Protein AF-A0A7S0A919-F1 (afdb_monomer_lite)

InterPro domains:
  IPR050154 UbiB protein kinase [PTHR10566] (18-83)

Foldseek 3Di:
DPPPVVVVVVVVVVVVVVVLVVQLVQLVVLVVVDDVSLVVLVVVLVPCVVPPVSNSVNSVCSPPPDDDDDVVVVLVVCCVVVVNPRNVVVVPPPVVVVPPPPD

Secondary structure (DSSP, 8-state):
--SSHHHHHHHHHHHHHHHHHHHHHHHHHHHHT-HHHHHHHHHHHT-TTTS-HHHHHHHTHHHH-PPPPPHHHHHHHHHHHHTTHHHHHHHHHHHHHTTSS--

pLDDT: mean 81.04, std 16.7, range [38.09, 97.44]

Sequence (103 aa):
ASAESTSEEDSASAWASWRAGLAPRVADALFELGPSYIKFGQALAARPDLVSAEIAAELVRLQDALPPFDSEVAQQILESELGGRGAAAARGGVRAAARRGAE

Radius of gyration: 22.77 Å; chains: 1; bounding box: 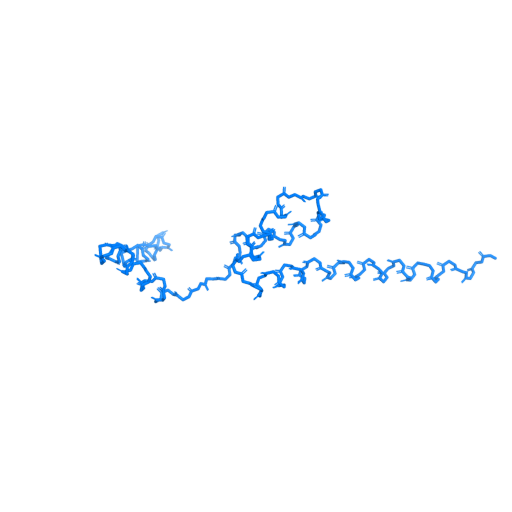33×40×76 Å

Structure (mmCIF, N/CA/C/O backbone):
data_AF-A0A7S0A919-F1
#
_entry.id   AF-A0A7S0A919-F1
#
loop_
_atom_site.group_PDB
_atom_site.id
_atom_site.type_symbol
_atom_site.label_atom_id
_atom_site.label_alt_id
_atom_site.label_comp_id
_atom_site.label_asym_id
_atom_site.label_entity_id
_atom_site.label_seq_id
_atom_site.pdbx_PDB_ins_code
_atom_site.Cartn_x
_atom_site.Cartn_y
_atom_site.Cartn_z
_atom_site.occupancy
_atom_site.B_iso_or_equiv
_atom_site.auth_seq_id
_atom_site.auth_comp_id
_atom_site.auth_asym_id
_atom_site.auth_atom_id
_atom_site.pdbx_PDB_model_num
ATOM 1 N N . ALA A 1 1 ? 15.661 1.966 -48.213 1.00 49.75 1 ALA A N 1
ATOM 2 C CA . ALA A 1 1 ? 15.508 1.293 -46.908 1.00 49.75 1 ALA A CA 1
ATOM 3 C C . ALA A 1 1 ? 15.224 2.306 -45.787 1.00 49.75 1 ALA A C 1
ATOM 5 O O . ALA A 1 1 ? 15.770 2.174 -44.705 1.00 49.75 1 ALA A O 1
ATOM 6 N N . SER A 1 2 ? 14.392 3.332 -46.026 1.00 50.22 2 SER A N 1
ATOM 7 C CA . SER A 1 2 ? 14.286 4.486 -45.104 1.00 50.22 2 SER A CA 1
ATOM 8 C C . SER A 1 2 ? 12.847 4.897 -44.769 1.00 50.22 2 SER A C 1
ATOM 10 O O . SER A 1 2 ? 12.659 5.937 -44.160 1.00 50.22 2 SER A O 1
ATOM 12 N N . ALA A 1 3 ? 11.842 4.103 -45.154 1.00 55.66 3 ALA A N 1
ATOM 13 C CA . ALA A 1 3 ? 10.429 4.393 -44.881 1.00 55.66 3 ALA A CA 1
ATOM 14 C C . ALA A 1 3 ? 9.807 3.488 -43.795 1.00 55.66 3 ALA A C 1
ATOM 16 O O . ALA A 1 3 ? 8.723 3.788 -43.314 1.00 55.66 3 ALA A O 1
ATOM 17 N N . GLU A 1 4 ? 10.485 2.409 -43.382 1.00 55.84 4 GLU A N 1
ATOM 18 C CA . GLU A 1 4 ? 9.958 1.456 -42.385 1.00 55.84 4 GLU A CA 1
ATOM 19 C C . GLU A 1 4 ? 10.237 1.875 -40.926 1.00 55.84 4 GLU A C 1
ATOM 21 O O . GLU A 1 4 ? 9.449 1.556 -40.037 1.00 55.84 4 GLU A O 1
ATOM 26 N N . SER A 1 5 ? 11.294 2.666 -40.687 1.00 55.25 5 SER A N 1
ATOM 27 C CA . SER A 1 5 ? 11.781 3.018 -39.338 1.00 55.25 5 SER A CA 1
ATOM 28 C C . SER A 1 5 ? 10.806 3.879 -38.523 1.00 55.25 5 SER A C 1
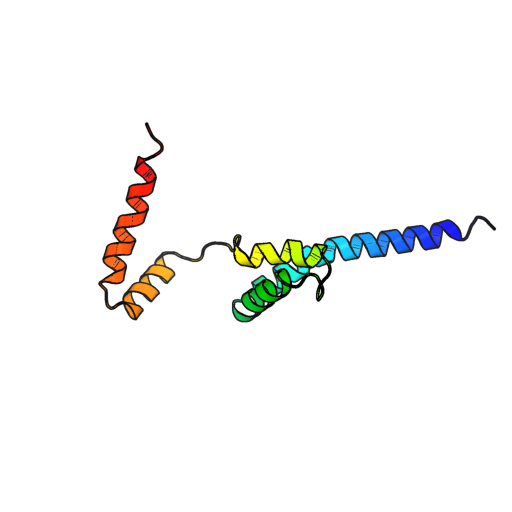ATOM 30 O O . SER A 1 5 ? 10.792 3.800 -37.302 1.00 55.25 5 SER A O 1
ATOM 32 N N . THR A 1 6 ? 9.952 4.675 -39.177 1.00 62.03 6 THR A N 1
ATOM 33 C CA . THR A 1 6 ? 9.014 5.581 -38.487 1.00 62.03 6 THR A CA 1
ATOM 34 C C . THR A 1 6 ? 7.843 4.822 -37.848 1.00 62.03 6 THR A C 1
ATOM 36 O O . THR A 1 6 ? 7.354 5.209 -36.795 1.00 62.03 6 THR A O 1
ATOM 39 N N . SER A 1 7 ? 7.432 3.688 -38.430 1.00 61.22 7 SER A N 1
ATOM 40 C CA . SER A 1 7 ? 6.302 2.891 -37.921 1.00 61.22 7 SER A CA 1
ATOM 41 C C . SER A 1 7 ? 6.635 2.076 -36.661 1.00 61.22 7 SER A C 1
ATOM 43 O O . SER A 1 7 ? 5.771 1.853 -35.805 1.00 61.22 7 SER A O 1
ATOM 45 N N . GLU A 1 8 ? 7.898 1.660 -36.523 1.00 63.28 8 GLU A N 1
ATOM 46 C CA . GLU A 1 8 ? 8.392 0.924 -35.355 1.00 63.28 8 GLU A CA 1
ATOM 47 C C . GLU A 1 8 ? 8.641 1.862 -34.163 1.00 63.28 8 GLU A C 1
ATOM 49 O O . GLU A 1 8 ? 8.291 1.522 -33.030 1.00 63.28 8 GLU A O 1
ATOM 54 N N . GLU A 1 9 ? 9.162 3.067 -34.414 1.00 68.06 9 GLU A N 1
ATOM 55 C CA . GLU A 1 9 ? 9.387 4.097 -33.389 1.00 68.06 9 GLU A CA 1
ATOM 56 C C . GLU A 1 9 ? 8.072 4.630 -32.794 1.00 68.06 9 GLU A C 1
ATOM 58 O O . GLU A 1 9 ? 7.944 4.732 -31.569 1.00 68.06 9 GLU A O 1
ATOM 63 N N . ASP A 1 10 ? 7.059 4.876 -33.630 1.00 73.00 10 ASP A N 1
ATOM 64 C CA . ASP A 1 10 ? 5.730 5.308 -33.179 1.00 73.00 10 ASP A CA 1
ATOM 65 C C . ASP A 1 10 ? 5.051 4.242 -32.301 1.00 73.00 10 ASP A C 1
ATOM 67 O O . ASP A 1 10 ? 4.448 4.550 -31.267 1.00 73.00 10 ASP A O 1
ATOM 71 N N . SER A 1 11 ? 5.209 2.964 -32.662 1.00 71.62 11 SER A N 1
ATOM 72 C CA . SER A 1 11 ? 4.690 1.840 -31.877 1.00 71.62 11 SER A CA 1
ATOM 73 C C . SER A 1 11 ? 5.402 1.724 -30.528 1.00 71.62 11 SER A C 1
ATOM 75 O O . SER A 1 11 ? 4.749 1.586 -29.494 1.00 71.62 11 SER A O 1
ATOM 77 N N . ALA A 1 12 ? 6.735 1.823 -30.508 1.00 78.19 12 ALA A N 1
ATOM 78 C CA . ALA A 1 12 ? 7.521 1.781 -29.276 1.00 78.19 12 ALA A CA 1
ATOM 79 C C . ALA A 1 12 ? 7.143 2.919 -28.308 1.00 78.19 12 ALA A C 1
ATOM 81 O O . ALA A 1 12 ? 6.988 2.687 -27.106 1.00 78.19 12 ALA A O 1
ATOM 82 N N . SER A 1 13 ? 6.913 4.125 -28.836 1.00 78.75 13 SER A N 1
ATOM 83 C CA . SER A 1 13 ? 6.429 5.286 -28.079 1.00 78.75 13 SER A CA 1
ATOM 84 C C . SER A 1 13 ? 5.020 5.068 -27.504 1.00 78.75 13 SER A C 1
ATOM 86 O O . SER A 1 13 ? 4.759 5.348 -26.326 1.00 78.75 13 SER A O 1
ATOM 88 N N . ALA A 1 14 ? 4.111 4.477 -28.286 1.00 82.81 14 ALA A N 1
ATOM 89 C CA . ALA A 1 14 ? 2.769 4.126 -27.823 1.00 82.81 14 ALA A CA 1
ATOM 90 C C . ALA A 1 14 ? 2.803 3.110 -26.664 1.00 82.81 14 ALA A C 1
ATOM 92 O O . ALA A 1 14 ? 2.130 3.305 -25.649 1.00 82.81 14 ALA A O 1
ATOM 93 N N . TRP A 1 15 ? 3.639 2.070 -26.751 1.00 79.06 15 TRP A N 1
ATOM 94 C CA . TRP A 1 15 ? 3.805 1.106 -25.657 1.00 79.06 15 TRP A CA 1
ATOM 95 C C . TRP A 1 15 ? 4.419 1.737 -24.405 1.00 79.06 15 TRP A C 1
ATOM 97 O O . TRP A 1 15 ? 3.997 1.417 -23.292 1.00 79.06 15 TRP A O 1
ATOM 107 N N . ALA A 1 16 ? 5.378 2.652 -24.563 1.00 81.69 16 ALA A N 1
ATOM 108 C CA . ALA A 1 16 ? 5.986 3.366 -23.444 1.00 81.69 16 ALA A CA 1
ATOM 109 C C . ALA A 1 16 ? 4.968 4.259 -22.713 1.00 81.69 16 ALA A C 1
ATOM 111 O O . ALA A 1 16 ? 4.859 4.201 -21.489 1.00 81.69 16 ALA A O 1
ATOM 112 N N . SER A 1 17 ? 4.170 5.029 -23.457 1.00 83.88 17 SER A N 1
ATOM 113 C CA . SER A 1 17 ? 3.144 5.907 -22.876 1.00 83.88 17 SER A CA 1
ATOM 114 C C . SER A 1 17 ? 2.028 5.132 -22.166 1.00 83.88 17 SER A C 1
ATOM 116 O O . SER A 1 17 ? 1.609 5.520 -21.073 1.00 83.88 17 SER A O 1
ATOM 118 N N . TRP A 1 18 ? 1.585 3.999 -22.722 1.00 84.19 18 TRP A N 1
ATOM 119 C CA . TRP A 1 18 ? 0.595 3.153 -22.056 1.00 84.19 18 TRP A CA 1
ATOM 120 C C . TRP A 1 18 ? 1.137 2.550 -20.755 1.00 84.19 18 TRP A C 1
ATOM 122 O O . TRP A 1 18 ? 0.435 2.538 -19.742 1.00 84.19 18 TRP A O 1
ATOM 132 N N . ARG A 1 19 ? 2.401 2.105 -20.753 1.00 81.31 19 ARG A N 1
ATOM 133 C CA . ARG A 1 19 ? 3.068 1.590 -19.546 1.00 81.31 19 ARG A CA 1
ATOM 134 C C . ARG A 1 19 ? 3.210 2.662 -18.468 1.00 81.31 19 ARG A C 1
ATOM 136 O O . ARG A 1 19 ? 2.926 2.371 -17.310 1.00 81.31 19 ARG A O 1
ATOM 143 N N . ALA A 1 20 ? 3.538 3.897 -18.849 1.00 84.06 20 ALA A N 1
ATOM 144 C CA . ALA A 1 20 ? 3.612 5.017 -17.913 1.00 84.06 20 ALA A CA 1
ATOM 145 C C . ALA A 1 20 ? 2.261 5.291 -17.220 1.00 84.06 20 ALA A C 1
ATOM 147 O O . ALA A 1 20 ? 2.216 5.577 -16.027 1.00 84.06 20 ALA A O 1
ATOM 148 N N . GLY A 1 21 ? 1.142 5.145 -17.940 1.00 91.94 21 GLY A N 1
ATOM 149 C CA . GLY A 1 21 ? -0.201 5.291 -17.368 1.00 91.94 21 GLY A CA 1
ATOM 150 C C . GLY A 1 21 ? -0.689 4.092 -16.545 1.00 91.94 21 GLY A C 1
ATOM 151 O O . GLY A 1 21 ? -1.689 4.210 -15.837 1.00 91.94 21 GLY A O 1
ATOM 152 N N . LEU A 1 22 ? -0.028 2.934 -16.634 1.00 93.44 22 LEU A N 1
ATOM 153 C CA . LEU A 1 22 ? -0.464 1.703 -15.974 1.00 93.44 22 LEU A CA 1
ATOM 154 C C . LEU A 1 22 ? -0.192 1.728 -14.466 1.00 93.44 22 LEU A C 1
ATOM 156 O O . LEU A 1 22 ? -1.045 1.302 -13.693 1.00 93.44 22 LEU A O 1
ATOM 160 N N . ALA A 1 23 ? 0.971 2.232 -14.051 1.00 94.06 23 ALA A N 1
ATOM 161 C CA . ALA A 1 23 ? 1.393 2.236 -12.651 1.00 94.06 23 ALA A CA 1
ATOM 162 C C . ALA A 1 23 ? 0.383 2.896 -11.689 1.00 94.06 23 ALA A C 1
ATOM 164 O O . ALA A 1 23 ? -0.071 2.207 -10.770 1.00 94.06 23 ALA A O 1
ATOM 165 N N . PRO A 1 24 ? -0.060 4.152 -11.909 1.00 94.88 24 PRO A N 1
ATOM 166 C CA . PRO A 1 24 ? -1.039 4.780 -11.022 1.00 94.88 24 PRO A CA 1
ATOM 167 C C . PRO A 1 24 ? -2.391 4.053 -11.049 1.00 94.88 24 PRO A C 1
ATOM 169 O O . PRO A 1 24 ? -3.002 3.845 -10.006 1.00 94.88 24 PRO A O 1
ATOM 172 N N . ARG A 1 25 ? -2.819 3.551 -12.217 1.00 95.69 25 ARG A N 1
ATOM 173 C CA . ARG A 1 25 ? -4.086 2.812 -12.359 1.00 95.69 25 ARG A CA 1
ATOM 174 C C . ARG A 1 25 ? -4.121 1.518 -11.552 1.00 95.69 25 ARG A C 1
ATOM 176 O O . ARG A 1 25 ? -5.175 1.151 -11.045 1.00 95.69 25 ARG A O 1
ATOM 183 N N . VAL A 1 26 ? -2.996 0.809 -11.453 1.00 95.75 26 VAL A N 1
ATOM 184 C CA . VAL A 1 26 ? -2.907 -0.405 -10.629 1.00 95.75 26 VAL A CA 1
ATOM 185 C C . VAL A 1 26 ? -3.031 -0.053 -9.148 1.00 95.75 26 VAL A C 1
ATOM 187 O O . VAL A 1 26 ? -3.754 -0.739 -8.428 1.00 95.75 26 VAL A O 1
ATOM 190 N N . ALA A 1 27 ? -2.366 1.013 -8.693 1.00 95.31 27 ALA A N 1
ATOM 191 C CA . ALA A 1 27 ? -2.475 1.467 -7.309 1.00 95.31 27 ALA A CA 1
ATOM 192 C C . ALA A 1 27 ? -3.914 1.886 -6.964 1.00 95.31 27 ALA A C 1
ATOM 194 O O . ALA A 1 27 ? -4.456 1.418 -5.961 1.00 95.31 27 ALA A O 1
ATOM 195 N N . ASP A 1 28 ? -4.555 2.674 -7.831 1.00 96.38 28 ASP A N 1
ATOM 196 C CA . ASP A 1 28 ? -5.944 3.112 -7.660 1.00 96.38 28 ASP A CA 1
ATOM 197 C C . ASP A 1 28 ? -6.911 1.917 -7.630 1.00 96.38 28 ASP A C 1
ATOM 199 O O . ASP A 1 28 ? -7.748 1.815 -6.735 1.00 96.38 28 ASP A O 1
ATOM 203 N N . ALA A 1 29 ? -6.744 0.945 -8.534 1.00 97.12 29 ALA A N 1
ATOM 204 C CA . ALA A 1 29 ? -7.571 -0.261 -8.548 1.00 97.12 29 ALA A CA 1
ATOM 205 C C . ALA A 1 29 ? -7.438 -1.077 -7.249 1.00 97.12 29 ALA A C 1
ATOM 207 O O . ALA A 1 29 ? -8.433 -1.553 -6.705 1.00 97.12 29 ALA A O 1
ATOM 208 N N . LEU A 1 30 ? -6.221 -1.236 -6.717 1.00 97.00 30 LEU A N 1
ATOM 209 C CA . LEU A 1 30 ? -6.005 -1.946 -5.450 1.00 97.00 30 LEU A CA 1
ATOM 210 C C . LEU A 1 30 ? -6.584 -1.190 -4.251 1.00 97.00 30 LEU A C 1
ATOM 212 O O . LEU A 1 30 ? -7.058 -1.827 -3.309 1.00 97.00 30 LEU A O 1
ATOM 216 N N . PHE A 1 31 ? -6.567 0.144 -4.290 1.00 95.88 31 PHE A N 1
ATOM 217 C CA . PHE A 1 31 ? -7.224 0.984 -3.296 1.00 95.88 31 PHE A CA 1
ATOM 218 C C . PHE A 1 31 ? -8.749 0.796 -3.318 1.00 95.88 31 PHE A C 1
ATOM 220 O O . PHE A 1 31 ? -9.343 0.522 -2.274 1.00 95.88 31 PHE A O 1
ATOM 227 N N . GLU A 1 32 ? -9.371 0.862 -4.497 1.00 96.38 32 GLU A N 1
ATOM 228 C CA . GLU A 1 32 ? -10.823 0.705 -4.673 1.00 96.38 32 GLU A CA 1
ATOM 229 C C . GLU A 1 32 ? -11.329 -0.693 -4.290 1.00 96.38 32 GLU A C 1
ATOM 231 O O . GLU A 1 32 ? -12.418 -0.834 -3.731 1.00 96.38 32 GLU A O 1
ATOM 236 N N . LEU A 1 33 ? -10.528 -1.735 -4.530 1.00 97.19 33 LEU A N 1
ATOM 237 C CA . LEU A 1 33 ? -10.847 -3.108 -4.124 1.00 97.19 33 LEU A CA 1
ATOM 238 C C . LEU A 1 33 ? -10.788 -3.324 -2.599 1.00 97.19 33 LEU A C 1
ATOM 240 O O . LEU A 1 33 ? -11.274 -4.340 -2.091 1.00 97.19 33 LEU A O 1
ATOM 244 N N . GLY A 1 34 ? -10.212 -2.377 -1.857 1.00 94.31 34 GLY A N 1
ATOM 245 C CA . GLY A 1 34 ? -10.316 -2.302 -0.408 1.00 94.31 34 GLY A CA 1
ATOM 246 C C . GLY A 1 34 ? -9.216 -3.034 0.376 1.00 94.31 34 GLY A C 1
ATOM 247 O O . GLY A 1 34 ? -8.169 -3.400 -0.162 1.00 94.31 34 GLY A O 1
ATOM 248 N N . PRO A 1 35 ? -9.423 -3.258 1.690 1.00 94.69 35 PRO A N 1
ATOM 249 C CA . PRO A 1 35 ? -8.338 -3.516 2.643 1.00 94.69 35 PRO A CA 1
ATOM 250 C C . PRO A 1 35 ? -7.451 -4.728 2.338 1.00 94.69 35 PRO A C 1
ATOM 252 O O . PRO A 1 35 ? -6.249 -4.695 2.603 1.00 94.69 35 PRO A O 1
ATOM 255 N N . SER A 1 36 ? -8.017 -5.807 1.793 1.00 97.44 36 SER A N 1
ATOM 256 C CA . SER A 1 36 ? -7.245 -7.001 1.424 1.00 97.44 36 SER A CA 1
ATOM 257 C C . SER A 1 36 ? -6.288 -6.724 0.262 1.00 97.44 36 SER A C 1
ATOM 259 O O . SER A 1 36 ? -5.142 -7.169 0.289 1.00 97.44 36 SER A O 1
ATOM 261 N N . TYR A 1 37 ? -6.735 -5.950 -0.728 1.00 97.25 37 TYR A N 1
ATOM 262 C CA . TYR A 1 37 ? -5.947 -5.591 -1.905 1.00 97.25 37 TYR A CA 1
ATOM 263 C C . TYR A 1 37 ? -4.966 -4.456 -1.623 1.00 97.25 37 TYR A C 1
ATOM 265 O O . TYR A 1 37 ? -3.850 -4.494 -2.133 1.00 97.25 37 TYR A O 1
ATOM 273 N N . ILE A 1 38 ? -5.313 -3.531 -0.724 1.00 96.31 38 ILE A N 1
ATOM 274 C CA . ILE A 1 38 ? -4.368 -2.556 -0.167 1.00 96.31 38 ILE A CA 1
ATOM 275 C C . ILE A 1 38 ? -3.175 -3.293 0.458 1.00 96.31 38 ILE A C 1
ATOM 277 O O . ILE A 1 38 ? -2.037 -3.041 0.074 1.00 96.31 38 ILE A O 1
ATOM 281 N N . LYS A 1 39 ? -3.412 -4.276 1.340 1.00 95.62 39 LYS A N 1
ATOM 282 C CA . LYS A 1 39 ? -2.333 -5.081 1.951 1.00 95.62 39 LYS A CA 1
ATOM 283 C C . LYS A 1 39 ? -1.505 -5.847 0.919 1.00 95.62 39 LYS A C 1
ATOM 285 O O . LYS A 1 39 ? -0.288 -5.950 1.053 1.00 95.62 39 LYS A O 1
ATOM 290 N N . PHE A 1 40 ? -2.153 -6.379 -0.115 1.00 96.75 40 PHE A N 1
ATOM 291 C CA . PHE A 1 40 ? -1.455 -7.040 -1.215 1.00 96.75 40 PHE A CA 1
ATOM 292 C C . PHE A 1 40 ? -0.551 -6.067 -1.987 1.00 96.75 40 PHE A C 1
ATOM 294 O O . PHE A 1 40 ? 0.620 -6.366 -2.210 1.00 96.75 40 PHE A O 1
ATOM 301 N N . GLY A 1 41 ? -1.051 -4.876 -2.322 1.00 96.00 41 GLY A N 1
ATOM 302 C CA . GLY A 1 41 ? -0.271 -3.818 -2.963 1.00 96.00 41 GLY A CA 1
ATOM 303 C C . GLY A 1 41 ? 0.922 -3.368 -2.119 1.00 96.00 41 GLY A C 1
ATOM 304 O O . GLY A 1 41 ? 2.024 -3.234 -2.644 1.00 96.00 41 GLY A O 1
ATOM 305 N N . GLN A 1 42 ? 0.740 -3.232 -0.803 1.00 95.75 42 GLN A N 1
ATOM 306 C CA . GLN A 1 42 ? 1.827 -2.930 0.136 1.00 95.75 42 GLN A CA 1
ATOM 307 C C . GLN A 1 42 ? 2.922 -4.014 0.117 1.00 95.75 42 GLN A C 1
ATOM 309 O O . GLN A 1 42 ? 4.108 -3.690 0.099 1.00 95.75 42 GLN A O 1
ATOM 314 N N . ALA A 1 43 ? 2.546 -5.297 0.064 1.00 95.81 43 ALA A N 1
ATOM 315 C CA . ALA A 1 43 ? 3.508 -6.396 -0.038 1.00 95.81 43 ALA A CA 1
ATOM 316 C C . ALA A 1 43 ? 4.277 -6.384 -1.374 1.00 95.81 43 ALA A C 1
ATOM 318 O O . ALA A 1 43 ? 5.481 -6.644 -1.394 1.00 95.81 43 ALA A O 1
ATOM 319 N N . LEU A 1 44 ? 3.603 -6.054 -2.481 1.00 95.75 44 LEU A N 1
ATOM 320 C CA . LEU A 1 44 ? 4.226 -5.929 -3.802 1.00 95.75 44 LEU A CA 1
ATOM 321 C C . LEU A 1 44 ? 5.166 -4.723 -3.906 1.00 95.75 44 LEU A C 1
ATOM 323 O O . LEU A 1 44 ? 6.211 -4.828 -4.543 1.00 95.75 44 LEU A O 1
ATOM 327 N N . ALA A 1 45 ? 4.843 -3.604 -3.252 1.00 94.81 45 ALA A N 1
ATOM 328 C CA . ALA A 1 45 ? 5.695 -2.413 -3.227 1.00 94.81 45 ALA A CA 1
ATOM 329 C C . ALA A 1 45 ? 7.101 -2.706 -2.667 1.00 94.81 45 ALA A C 1
ATOM 331 O O . ALA A 1 45 ? 8.084 -2.110 -3.099 1.00 94.81 45 ALA A O 1
ATOM 332 N N . ALA A 1 46 ? 7.210 -3.664 -1.741 1.00 92.44 46 ALA A N 1
ATOM 333 C CA . ALA A 1 46 ? 8.480 -4.114 -1.172 1.00 92.44 46 ALA A CA 1
ATOM 334 C C . ALA A 1 46 ? 9.248 -5.121 -2.058 1.00 92.44 46 ALA A C 1
ATOM 336 O O . ALA A 1 46 ? 10.354 -5.532 -1.704 1.00 92.44 46 ALA A O 1
ATOM 337 N N . ARG A 1 47 ? 8.673 -5.545 -3.192 1.00 93.19 47 ARG A N 1
ATOM 338 C CA . ARG A 1 47 ? 9.207 -6.570 -4.104 1.00 93.19 47 ARG A CA 1
ATOM 339 C C . ARG A 1 47 ? 9.274 -6.054 -5.553 1.00 93.19 47 ARG A C 1
ATOM 341 O O . ARG A 1 47 ? 8.546 -6.549 -6.417 1.00 93.19 47 ARG A O 1
ATOM 348 N N . PRO A 1 48 ? 10.168 -5.091 -5.864 1.00 87.75 48 PRO A N 1
ATOM 349 C CA . PRO A 1 48 ? 10.363 -4.561 -7.223 1.00 87.75 48 PRO A CA 1
ATOM 350 C C . PRO A 1 48 ? 10.969 -5.584 -8.204 1.00 87.75 48 PRO A C 1
ATOM 352 O O . PRO A 1 48 ? 11.209 -5.277 -9.366 1.00 87.75 48 PRO A O 1
ATOM 355 N N . ASP A 1 49 ? 11.250 -6.801 -7.742 1.00 93.75 49 ASP A N 1
ATOM 356 C CA . ASP A 1 49 ? 11.568 -7.961 -8.571 1.00 93.75 49 ASP A CA 1
ATOM 357 C C . ASP A 1 49 ? 10.315 -8.653 -9.141 1.00 93.75 49 ASP A C 1
ATOM 359 O O . ASP A 1 49 ? 10.408 -9.347 -10.151 1.00 93.75 49 ASP A O 1
ATOM 363 N N . LEU A 1 50 ? 9.145 -8.470 -8.516 1.00 93.19 50 LEU A N 1
ATOM 364 C CA . LEU A 1 50 ? 7.871 -9.073 -8.935 1.00 93.19 50 LEU A CA 1
ATOM 365 C C . LEU A 1 50 ? 7.008 -8.129 -9.781 1.00 93.19 50 LEU A C 1
ATOM 367 O O . LEU A 1 50 ? 6.158 -8.580 -10.547 1.00 93.19 50 LEU A O 1
ATOM 371 N N . VAL A 1 51 ? 7.215 -6.823 -9.639 1.00 92.75 51 VAL A N 1
ATOM 372 C CA . VAL A 1 51 ? 6.517 -5.762 -10.376 1.00 92.75 51 VAL A CA 1
ATOM 373 C C . VAL A 1 51 ? 7.544 -4.774 -10.926 1.00 92.75 51 VAL A C 1
ATOM 375 O O . VAL A 1 51 ? 8.646 -4.687 -10.399 1.00 92.75 51 VAL A O 1
ATOM 378 N N . SER A 1 52 ? 7.222 -4.016 -11.979 1.00 92.00 52 SER A N 1
ATOM 379 C CA . SER A 1 52 ? 8.163 -3.001 -12.479 1.00 92.00 52 SER A CA 1
ATOM 380 C C . SER A 1 52 ? 8.457 -1.944 -11.407 1.00 92.00 52 SER A C 1
ATOM 382 O O . SER A 1 52 ? 7.603 -1.650 -10.570 1.00 92.00 52 SER A O 1
ATOM 384 N N . ALA A 1 53 ? 9.644 -1.330 -11.457 1.00 92.19 53 ALA A N 1
ATOM 385 C CA . ALA A 1 53 ? 10.032 -0.278 -10.512 1.00 92.19 53 ALA A CA 1
ATOM 386 C C . ALA A 1 53 ? 9.031 0.895 -10.485 1.00 92.19 53 ALA A C 1
ATOM 388 O O . ALA A 1 53 ? 8.743 1.436 -9.423 1.00 92.19 53 ALA A O 1
ATOM 389 N N . GLU A 1 54 ? 8.456 1.237 -11.642 1.00 93.25 54 GLU A N 1
ATOM 390 C CA . GLU A 1 54 ? 7.401 2.252 -11.785 1.00 93.25 54 GLU A CA 1
ATOM 391 C C . GLU A 1 54 ? 6.129 1.873 -11.010 1.00 93.25 54 GLU A C 1
ATOM 393 O O . GLU A 1 54 ? 5.584 2.692 -10.277 1.00 93.25 54 GLU A O 1
ATOM 398 N N . ILE A 1 55 ? 5.678 0.617 -11.123 1.00 94.38 55 ILE A N 1
ATOM 399 C CA . ILE A 1 55 ? 4.513 0.120 -10.378 1.00 94.38 55 ILE A CA 1
ATOM 400 C C . ILE A 1 55 ? 4.832 0.074 -8.883 1.00 94.38 55 ILE A C 1
ATOM 402 O O . ILE A 1 55 ? 4.034 0.549 -8.082 1.00 94.38 55 ILE A O 1
ATOM 406 N N . ALA A 1 56 ? 5.996 -0.457 -8.496 1.00 95.06 56 ALA A N 1
ATOM 407 C CA . ALA A 1 56 ? 6.409 -0.516 -7.094 1.00 95.06 56 ALA A CA 1
ATOM 408 C C . ALA A 1 56 ? 6.389 0.874 -6.441 1.00 95.06 56 ALA A C 1
ATOM 410 O O . ALA A 1 56 ? 5.877 1.009 -5.332 1.00 95.06 56 ALA A O 1
ATOM 411 N N . ALA A 1 57 ? 6.885 1.898 -7.145 1.00 93.81 57 ALA A N 1
ATOM 412 C CA . ALA A 1 57 ? 6.897 3.277 -6.670 1.00 93.81 57 ALA A CA 1
ATOM 413 C C . ALA A 1 57 ? 5.483 3.831 -6.425 1.00 93.81 57 ALA A C 1
ATOM 415 O O . ALA A 1 57 ? 5.240 4.418 -5.373 1.00 93.81 57 ALA A O 1
ATOM 416 N N . GLU A 1 58 ? 4.530 3.601 -7.335 1.00 95.0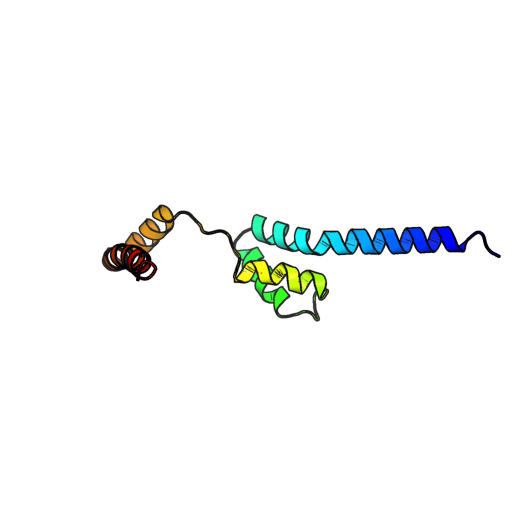0 58 GLU A N 1
ATOM 417 C CA . GLU A 1 58 ? 3.136 4.028 -7.123 1.00 95.00 58 GLU A CA 1
ATOM 418 C C . GLU A 1 58 ? 2.454 3.250 -5.987 1.00 95.00 58 GLU A C 1
ATOM 420 O O . GLU A 1 58 ? 1.713 3.831 -5.192 1.00 95.00 58 GLU A O 1
ATOM 425 N N . LEU A 1 59 ? 2.748 1.954 -5.835 1.00 95.56 59 LEU A N 1
ATOM 426 C CA . LEU A 1 59 ? 2.186 1.127 -4.762 1.00 95.56 59 LEU A CA 1
ATOM 427 C C . LEU A 1 59 ? 2.637 1.553 -3.355 1.00 95.56 59 LEU A C 1
ATOM 429 O O . LEU A 1 59 ? 1.937 1.256 -2.386 1.00 95.56 59 LEU A O 1
ATOM 433 N N . VAL A 1 60 ? 3.747 2.290 -3.212 1.00 94.69 60 VAL A N 1
ATOM 434 C CA . VAL A 1 60 ? 4.161 2.879 -1.921 1.00 94.69 60 VAL A CA 1
ATOM 435 C C . VAL A 1 60 ? 3.085 3.811 -1.356 1.00 94.69 60 VAL A C 1
ATOM 437 O O . VAL A 1 60 ? 2.906 3.880 -0.142 1.00 94.69 60 VAL A O 1
ATOM 440 N N . ARG A 1 61 ? 2.285 4.466 -2.206 1.00 93.19 61 ARG A N 1
ATOM 441 C CA . ARG A 1 61 ? 1.190 5.347 -1.764 1.00 93.19 61 ARG A CA 1
ATOM 442 C C . ARG A 1 61 ? 0.125 4.618 -0.947 1.00 93.19 61 ARG A C 1
ATOM 444 O O . ARG A 1 61 ? -0.516 5.235 -0.101 1.00 93.19 61 ARG A O 1
ATOM 451 N N . LEU A 1 62 ? -0.029 3.309 -1.159 1.00 94.25 62 LEU A N 1
ATOM 452 C CA . LEU A 1 62 ? -0.941 2.470 -0.383 1.00 94.25 62 LEU A CA 1
ATOM 453 C C . LEU A 1 62 ? -0.469 2.253 1.063 1.00 94.25 62 LEU A C 1
ATOM 455 O O . LEU A 1 62 ? -1.226 1.697 1.853 1.00 94.25 62 LEU A O 1
ATOM 459 N N . GLN A 1 63 ? 0.760 2.644 1.413 1.00 90.69 63 GLN A N 1
ATOM 460 C CA . GLN A 1 63 ? 1.314 2.537 2.766 1.00 90.69 63 GLN A CA 1
ATOM 461 C C . GLN A 1 63 ? 1.019 3.807 3.570 1.00 90.69 63 GLN A C 1
ATOM 463 O O . GLN A 1 63 ? 0.236 3.767 4.516 1.00 90.69 63 GLN A O 1
ATOM 468 N N . ASP A 1 64 ? 1.587 4.937 3.142 1.00 85.25 64 ASP A N 1
ATOM 469 C CA . ASP A 1 64 ? 1.670 6.139 3.985 1.00 85.25 64 ASP A CA 1
ATOM 470 C C . ASP A 1 64 ? 0.725 7.270 3.552 1.00 85.25 64 ASP A C 1
ATOM 472 O O . ASP A 1 64 ? 0.547 8.244 4.282 1.00 85.25 64 ASP A O 1
ATOM 476 N N . ALA A 1 65 ? 0.116 7.164 2.367 1.00 86.25 65 ALA A N 1
ATOM 477 C CA . ALA A 1 65 ? -0.647 8.245 1.738 1.00 86.25 65 ALA A CA 1
ATOM 478 C C . ALA A 1 65 ? -2.122 7.884 1.499 1.00 86.25 65 ALA A C 1
ATOM 480 O O . ALA A 1 65 ? -2.760 8.423 0.591 1.00 86.25 65 ALA A O 1
ATOM 481 N N . LEU A 1 66 ? -2.674 6.970 2.303 1.00 87.69 66 LEU A N 1
ATOM 482 C CA . LEU A 1 66 ? -4.096 6.650 2.243 1.00 87.69 66 LEU A CA 1
ATOM 483 C C . LEU A 1 66 ? -4.933 7.821 2.782 1.00 87.69 66 LEU A C 1
ATOM 485 O O . LEU A 1 66 ? -4.568 8.425 3.796 1.00 87.69 66 LEU A O 1
ATOM 489 N N . PRO A 1 67 ? -6.069 8.142 2.138 1.00 88.44 67 PRO A N 1
ATOM 490 C CA . PRO A 1 67 ? -6.968 9.161 2.650 1.00 88.44 67 PRO A CA 1
ATOM 491 C C . PRO A 1 67 ? -7.472 8.773 4.050 1.00 88.44 67 PRO A C 1
ATOM 493 O O . PRO A 1 67 ? -7.739 7.594 4.309 1.00 88.44 67 PRO A O 1
ATOM 496 N N . PRO A 1 68 ? -7.617 9.749 4.962 1.00 88.19 68 PRO A N 1
ATOM 497 C CA . PRO A 1 68 ? -8.175 9.488 6.279 1.00 88.19 68 PRO A CA 1
ATOM 498 C C . PRO A 1 68 ? -9.634 9.038 6.156 1.00 88.19 68 PRO A C 1
ATOM 500 O O . PRO A 1 68 ? -10.365 9.478 5.268 1.00 88.19 68 PRO A O 1
ATOM 503 N N . PHE A 1 69 ? -10.064 8.187 7.084 1.00 89.44 69 PHE A N 1
ATOM 504 C CA . PHE A 1 69 ? -11.464 7.797 7.222 1.00 89.44 69 PHE A CA 1
ATOM 505 C C . PHE A 1 69 ? -12.157 8.621 8.313 1.00 89.44 69 PHE A C 1
ATOM 507 O O . PHE A 1 69 ? -11.518 9.368 9.059 1.00 89.44 69 PHE A O 1
ATOM 514 N N . ASP A 1 70 ? -13.480 8.493 8.387 1.00 93.19 70 ASP A N 1
ATOM 515 C CA . ASP A 1 70 ? -14.307 9.259 9.310 1.00 93.19 70 ASP A CA 1
ATOM 516 C C . ASP A 1 70 ? -13.883 9.052 10.780 1.00 93.19 70 ASP A C 1
ATOM 518 O O . ASP A 1 70 ? -13.771 7.928 11.282 1.00 93.19 70 ASP A O 1
ATOM 522 N N . SER A 1 71 ? -13.641 10.164 11.480 1.00 90.38 71 SER A N 1
ATOM 523 C CA . SER A 1 71 ? -13.188 10.152 12.873 1.00 90.38 71 SER A CA 1
ATOM 524 C C . SER A 1 71 ? -14.271 9.707 13.856 1.00 90.38 71 SER A C 1
ATOM 526 O O . SER A 1 71 ? -13.934 9.166 14.908 1.00 90.38 71 SER A O 1
ATOM 528 N N . GLU A 1 72 ? -15.551 9.912 13.547 1.00 90.62 72 GLU A N 1
ATOM 529 C CA . GLU A 1 72 ? -16.666 9.417 14.358 1.00 90.62 72 GLU A CA 1
ATOM 530 C C . GLU A 1 72 ? -16.726 7.890 14.295 1.00 90.62 72 GLU A C 1
ATOM 532 O O . GLU A 1 72 ? -16.837 7.235 15.333 1.00 90.62 72 GLU A O 1
ATOM 537 N N . VAL A 1 73 ? -16.535 7.311 13.104 1.00 92.44 73 VAL A N 1
ATOM 538 C CA . VAL A 1 73 ? -16.440 5.852 12.923 1.00 92.44 73 VAL A CA 1
ATOM 539 C C . VAL A 1 73 ? -15.256 5.290 13.711 1.00 92.44 73 VAL A C 1
ATOM 54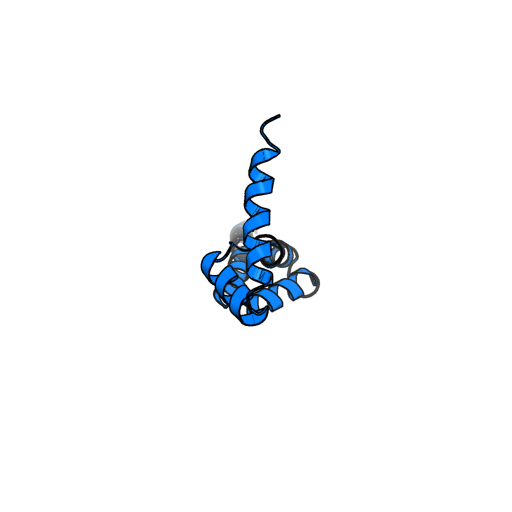1 O O . VAL A 1 73 ? -15.401 4.298 14.427 1.00 92.44 73 VAL A O 1
ATOM 544 N N . ALA A 1 74 ? -14.093 5.948 13.645 1.00 90.50 74 ALA A N 1
ATOM 545 C CA . ALA A 1 74 ? -12.922 5.554 14.429 1.00 90.50 74 ALA A CA 1
ATOM 546 C C . ALA A 1 74 ? -13.221 5.534 15.937 1.00 90.50 74 ALA A C 1
ATOM 548 O O . ALA A 1 74 ? -12.861 4.586 16.634 1.00 90.50 74 ALA A O 1
ATOM 549 N N . GLN A 1 75 ? -13.894 6.572 16.446 1.00 89.00 75 GLN A N 1
ATOM 550 C CA . GLN A 1 75 ? -14.249 6.684 17.861 1.00 89.00 75 GLN A CA 1
ATOM 551 C C . GLN A 1 75 ? -15.222 5.592 18.298 1.00 89.00 75 GLN A C 1
ATOM 553 O O . GLN A 1 75 ? -14.997 4.986 19.342 1.00 89.00 75 GLN A O 1
ATOM 558 N N . GLN A 1 76 ? -16.249 5.302 17.497 1.00 90.69 76 GLN A N 1
ATOM 559 C CA . GLN A 1 76 ? -17.222 4.248 17.793 1.00 90.69 76 GLN A CA 1
ATOM 560 C C . GLN A 1 76 ? -16.552 2.875 17.906 1.00 90.69 76 GLN A C 1
ATOM 562 O O . GLN A 1 76 ? -16.797 2.158 18.875 1.00 90.69 76 GLN A O 1
ATOM 567 N N . ILE A 1 77 ? -15.657 2.543 16.967 1.00 90.75 77 ILE A N 1
ATOM 568 C CA . ILE A 1 77 ? -14.882 1.292 16.999 1.00 90.75 77 ILE A CA 1
ATOM 569 C C . ILE A 1 77 ? -14.007 1.242 18.258 1.00 90.75 77 ILE A C 1
ATOM 571 O O . ILE A 1 77 ? -13.965 0.240 18.963 1.00 90.75 77 ILE A O 1
ATOM 575 N N . LEU A 1 78 ? -13.316 2.332 18.594 1.00 89.50 78 LEU A N 1
ATOM 576 C CA . LEU A 1 78 ? -12.485 2.370 19.800 1.00 89.50 78 LEU A CA 1
ATOM 577 C C . LEU A 1 78 ? -13.316 2.254 21.088 1.00 89.50 78 LEU A C 1
ATOM 579 O O . LEU A 1 78 ? -12.867 1.630 22.050 1.00 89.50 78 LEU A O 1
ATOM 583 N N . GLU A 1 79 ? -14.511 2.845 21.133 1.00 88.75 79 GLU A N 1
ATOM 584 C CA . GLU A 1 79 ? -15.435 2.738 22.266 1.00 88.75 79 GLU A CA 1
ATOM 585 C C . GLU A 1 79 ? -15.934 1.308 22.464 1.00 88.75 79 GLU A C 1
ATOM 587 O O . GLU A 1 79 ? -15.939 0.838 23.610 1.00 88.75 79 GLU A O 1
ATOM 592 N N . SER A 1 80 ? -16.288 0.617 21.373 1.00 89.56 80 SER A N 1
ATOM 593 C CA . SER A 1 80 ? -16.751 -0.772 21.412 1.00 89.56 80 SER A CA 1
ATOM 594 C C . SER A 1 80 ? -15.640 -1.745 21.802 1.00 89.56 80 SER A C 1
ATOM 596 O O . SER A 1 80 ? -15.863 -2.604 22.651 1.00 89.56 80 SER A O 1
ATOM 598 N N . GLU A 1 81 ? -14.438 -1.588 21.243 1.00 89.69 81 GLU A N 1
ATOM 599 C CA . GLU A 1 81 ? -13.328 -2.528 21.452 1.00 89.69 81 GLU A CA 1
ATOM 600 C C . GLU A 1 81 ? -12.595 -2.313 22.790 1.00 89.69 81 GLU A C 1
ATOM 602 O O . GLU A 1 81 ? -12.115 -3.266 23.403 1.00 89.69 81 GLU A O 1
ATOM 607 N N . LEU A 1 82 ? -12.501 -1.069 23.281 1.00 86.25 82 LEU A N 1
ATOM 608 C CA . LEU A 1 82 ? -11.723 -0.724 24.486 1.00 86.25 82 LEU A CA 1
ATOM 609 C C . LEU A 1 82 ? -12.588 -0.416 25.722 1.00 86.25 82 LEU A C 1
ATOM 611 O O . LEU A 1 82 ? -12.069 0.057 26.740 1.00 86.25 82 LEU A O 1
ATOM 615 N N . GLY A 1 83 ? -13.903 -0.648 25.657 1.00 73.81 83 GLY A N 1
ATOM 616 C CA . GLY A 1 83 ? -14.813 -0.530 26.803 1.00 73.81 83 GLY A CA 1
ATOM 617 C C . GLY A 1 83 ? -14.883 0.879 27.406 1.00 73.81 83 GLY A C 1
ATOM 618 O O . GLY A 1 83 ? -14.793 1.045 28.624 1.00 73.81 83 GLY A O 1
ATOM 619 N N . GLY A 1 84 ? -14.973 1.913 26.561 1.00 65.62 84 GLY A N 1
ATOM 620 C CA . GLY A 1 84 ? -15.164 3.319 26.959 1.00 65.62 84 GLY 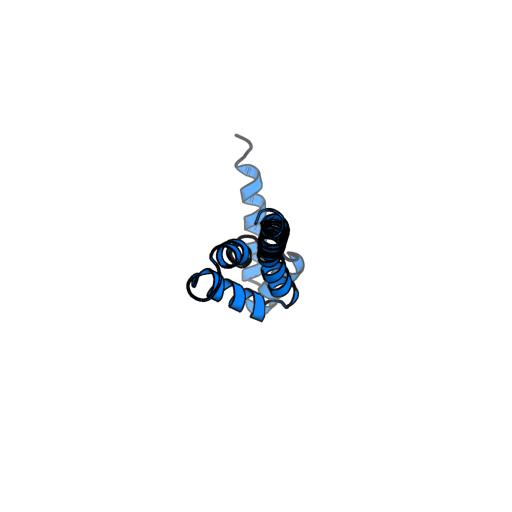A CA 1
ATOM 621 C C . GLY A 1 84 ? -13.944 4.044 27.557 1.00 65.62 84 GLY A C 1
ATOM 622 O O . GLY A 1 84 ? -13.883 5.275 27.516 1.00 65.62 84 GLY A O 1
ATOM 623 N N . ARG A 1 85 ? -12.923 3.326 28.053 1.00 63.06 85 ARG A N 1
ATOM 624 C CA . ARG A 1 85 ? -11.689 3.934 28.601 1.00 63.06 85 ARG A CA 1
ATOM 625 C C . ARG A 1 85 ? -10.725 4.441 27.521 1.00 63.06 85 ARG A C 1
ATOM 627 O O . ARG A 1 85 ? -10.070 5.457 27.737 1.00 63.06 85 ARG A O 1
ATOM 634 N N . GLY A 1 86 ? -10.684 3.801 26.348 1.00 60.34 86 GLY A N 1
ATOM 635 C CA . GLY A 1 86 ? -9.867 4.252 25.207 1.00 60.34 86 GLY A CA 1
ATOM 636 C C . GLY A 1 86 ? -10.353 5.564 24.575 1.00 60.34 86 GLY A C 1
ATOM 637 O O . GLY A 1 86 ? -9.557 6.389 24.128 1.00 60.34 86 GLY A O 1
ATOM 638 N N . ALA A 1 87 ? -11.658 5.817 24.619 1.00 59.62 87 ALA A N 1
ATOM 639 C CA . ALA A 1 87 ? -12.267 6.972 23.967 1.00 59.62 87 ALA A CA 1
ATOM 640 C C . ALA A 1 87 ? -12.047 8.296 24.706 1.00 59.62 87 ALA A C 1
ATOM 642 O O . ALA A 1 87 ? -11.918 9.351 24.087 1.00 59.62 87 ALA A O 1
ATOM 643 N N . ALA A 1 88 ? -11.932 8.253 26.037 1.00 58.94 88 ALA A N 1
ATOM 644 C CA . ALA A 1 88 ? -11.589 9.430 26.832 1.00 58.94 88 ALA A CA 1
ATOM 645 C C . ALA A 1 88 ? -10.170 9.946 26.527 1.00 58.94 88 ALA A C 1
ATOM 647 O O . ALA A 1 88 ? -9.966 11.158 26.476 1.00 58.94 88 ALA A O 1
ATOM 648 N N . ALA A 1 89 ? -9.216 9.045 26.261 1.00 59.84 89 ALA A N 1
ATOM 649 C CA . ALA A 1 89 ? -7.850 9.403 25.880 1.00 59.84 89 ALA A CA 1
ATOM 650 C C . ALA A 1 89 ? -7.774 10.003 24.460 1.00 59.84 89 ALA A C 1
ATOM 652 O O . ALA A 1 89 ? -7.084 11.003 24.253 1.00 59.84 89 ALA A O 1
ATOM 653 N N . ALA A 1 90 ? -8.537 9.464 23.500 1.00 59.28 90 ALA A N 1
ATOM 654 C CA . ALA A 1 90 ? -8.586 9.971 22.123 1.00 59.28 90 ALA A CA 1
ATOM 655 C C . ALA A 1 90 ? -9.119 11.418 22.029 1.00 59.28 90 ALA A C 1
ATOM 657 O O . ALA A 1 90 ? -8.614 12.222 21.244 1.00 59.28 90 ALA A O 1
ATOM 658 N N . ARG A 1 91 ? -10.076 11.794 22.892 1.00 61.28 91 ARG A N 1
ATOM 659 C CA . ARG A 1 91 ? -10.640 13.158 22.964 1.00 61.28 91 ARG A CA 1
ATOM 660 C C . ARG A 1 91 ? -9.639 14.232 23.427 1.00 61.28 91 ARG A C 1
ATOM 662 O O . ARG A 1 91 ? -9.818 15.406 23.104 1.00 61.28 91 ARG A O 1
ATOM 669 N N . GLY A 1 92 ? -8.592 13.859 24.170 1.00 58.12 92 GLY A N 1
ATOM 670 C CA . GLY A 1 92 ? -7.603 14.797 24.723 1.00 58.12 92 GLY A CA 1
ATOM 671 C C . GLY A 1 92 ? -6.444 15.153 23.780 1.00 58.12 92 GLY A C 1
ATOM 672 O O . GLY A 1 92 ? -5.913 16.261 23.852 1.00 58.12 92 GLY A O 1
ATOM 673 N N . GLY A 1 93 ? -6.059 14.245 22.877 1.00 57.22 93 GLY A N 1
ATOM 674 C CA . GLY A 1 93 ? -4.837 14.376 22.070 1.00 57.22 93 GLY A CA 1
ATOM 675 C C . GLY A 1 93 ? -4.908 15.411 20.941 1.00 57.22 93 GLY A C 1
ATOM 676 O O . GLY A 1 93 ? -3.940 16.133 20.704 1.00 57.22 93 GLY A O 1
ATOM 677 N N . VAL A 1 94 ? -6.061 15.551 20.279 1.00 55.62 94 VAL A N 1
ATOM 678 C CA . VAL A 1 94 ? -6.186 16.400 19.074 1.00 55.62 94 VAL A CA 1
ATOM 679 C C . VAL A 1 94 ? -6.158 17.900 19.414 1.00 55.62 94 VAL A C 1
ATOM 681 O O . VAL A 1 94 ? -5.630 18.708 18.654 1.00 55.62 94 VAL A O 1
ATOM 684 N N . ARG A 1 95 ? -6.634 18.297 20.603 1.00 52.94 95 ARG A N 1
ATOM 685 C CA . ARG A 1 95 ? -6.622 19.707 21.046 1.00 52.94 95 ARG A CA 1
ATOM 686 C C . ARG A 1 95 ? -5.233 20.219 21.446 1.00 52.94 95 ARG A C 1
ATOM 688 O O . ARG A 1 95 ? -5.009 21.427 21.410 1.00 52.94 95 ARG A O 1
ATOM 695 N N . ALA A 1 96 ? -4.304 19.336 21.818 1.00 50.34 96 ALA A N 1
ATOM 696 C CA . ALA A 1 96 ? -2.965 19.731 22.260 1.00 50.34 96 ALA A CA 1
ATOM 697 C C . ALA A 1 96 ? -2.033 20.121 21.095 1.00 50.34 96 ALA A C 1
ATOM 699 O O . ALA A 1 96 ? -1.149 20.957 21.274 1.00 50.34 96 ALA A O 1
ATOM 700 N N . ALA A 1 97 ? -2.240 19.564 19.896 1.00 52.72 97 ALA A N 1
ATOM 701 C CA . ALA A 1 97 ? -1.421 19.869 18.720 1.00 52.72 97 ALA A CA 1
ATOM 702 C C . ALA A 1 97 ? -1.658 21.289 18.167 1.00 52.72 97 ALA A C 1
ATOM 704 O O . ALA A 1 97 ? -0.721 21.925 17.695 1.00 52.72 97 ALA A O 1
ATOM 705 N N . ALA A 1 98 ? -2.872 21.832 18.309 1.00 54.22 98 ALA A N 1
ATOM 706 C CA . ALA A 1 98 ? -3.234 23.156 17.795 1.00 54.22 98 ALA A CA 1
ATOM 707 C C . ALA A 1 98 ? -2.600 24.344 18.555 1.00 54.22 98 ALA A C 1
ATOM 709 O O . ALA A 1 98 ? -2.703 25.477 18.098 1.00 54.22 98 ALA A O 1
ATOM 710 N N . ARG A 1 99 ? -1.952 24.119 19.709 1.00 53.06 99 ARG A N 1
ATOM 711 C CA . ARG A 1 99 ? -1.358 25.194 20.532 1.00 53.06 99 ARG A CA 1
ATOM 712 C C . ARG A 1 99 ? 0.157 25.367 20.384 1.00 53.06 99 ARG A C 1
ATOM 714 O O . ARG A 1 99 ? 0.689 26.307 20.952 1.00 53.06 99 ARG A O 1
ATOM 721 N N . ARG A 1 100 ? 0.856 24.499 19.641 1.00 53.00 100 ARG A N 1
ATOM 722 C CA . ARG A 1 100 ? 2.332 24.542 19.511 1.00 53.00 100 ARG A CA 1
ATOM 723 C C . ARG A 1 100 ? 2.866 25.248 18.256 1.00 53.00 100 ARG A C 1
ATOM 725 O O . ARG A 1 100 ? 4.068 25.245 18.046 1.00 53.00 100 ARG A O 1
ATOM 732 N N . GLY A 1 101 ? 1.999 25.833 17.430 1.00 45.78 101 GLY A N 1
ATOM 733 C CA . GLY A 1 101 ? 2.389 26.570 16.217 1.00 45.78 101 GLY A CA 1
ATOM 734 C C . GLY A 1 101 ? 2.188 28.086 16.297 1.00 45.78 101 GLY A C 1
ATOM 735 O O . GLY A 1 101 ? 2.121 28.725 15.254 1.00 45.78 101 GLY A O 1
ATOM 736 N N . ALA A 1 102 ? 2.006 28.644 17.498 1.00 49.16 102 ALA A N 1
ATOM 737 C CA . ALA A 1 102 ? 1.667 30.055 17.708 1.00 49.16 102 ALA A CA 1
ATOM 738 C C . ALA A 1 102 ? 2.665 30.809 18.611 1.00 49.16 102 ALA A C 1
ATOM 740 O O . ALA A 1 102 ? 2.313 31.863 19.137 1.00 49.16 102 ALA 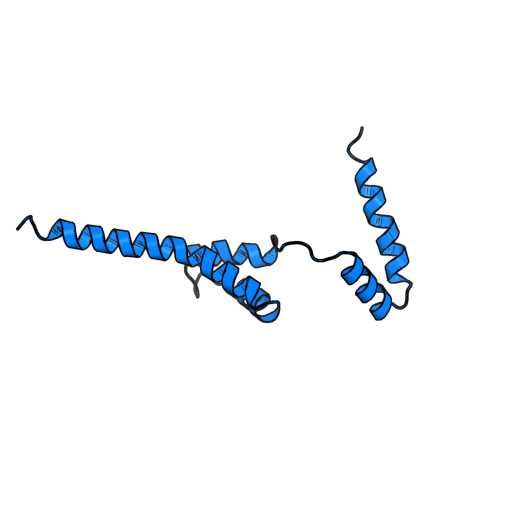A O 1
ATOM 741 N N . GLU A 1 103 ? 3.881 30.286 18.786 1.00 38.09 103 GLU A N 1
ATOM 742 C CA . GLU A 1 103 ? 4.986 30.971 19.479 1.00 38.09 103 GLU A CA 1
ATOM 743 C C . GLU A 1 103 ? 6.215 31.072 18.576 1.00 38.09 103 GLU A C 1
ATOM 745 O O . GLU A 1 103 ? 6.508 30.073 17.876 1.00 38.09 103 GLU A O 1
#

Organism: NCBI:txid73915